Protein AF-A0A2K8SMD5-F1 (afdb_monomer_lite)

Sequence (62 aa):
MLLKQLLKQLGMNMLWHDGTLEQFIEAAEALDMEYDYQKTVDGYDFKAWYPGDEDNEAKICF

Secondary structure (DSSP, 8-state):
--HHHHTTT-S------S--HHHHHHHHHHTT-EEEEEE-SSSEEEEEEETTEEEEEEEEE-

pLDDT: mean 73.78, std 16.35, range [43.31, 93.0]

Organism: NCBI:txid2038116

Radius of gyration: 10.97 Å; chains: 1; bounding box: 26×20×24 Å

Structure (mmCIF, N/CA/C/O backbone):
data_AF-A0A2K8SMD5-F1
#
_entry.id   AF-A0A2K8SMD5-F1
#
loop_
_atom_site.group_PDB
_atom_site.id
_atom_site.type_symbol
_atom_site.label_atom_id
_atom_site.label_alt_id
_atom_site.label_comp_id
_atom_site.label_asym_id
_atom_site.label_entity_id
_atom_site.label_seq_id
_atom_si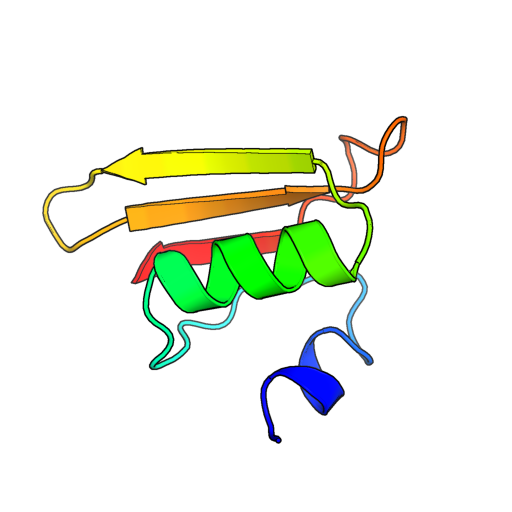te.pdbx_PDB_ins_code
_atom_site.Cartn_x
_atom_site.Cartn_y
_atom_site.Cartn_z
_atom_site.occupancy
_atom_site.B_iso_or_equiv
_atom_site.auth_seq_id
_atom_site.auth_comp_id
_atom_site.auth_asym_id
_atom_site.auth_atom_id
_atom_site.pdbx_PDB_model_num
ATOM 1 N N . MET A 1 1 ? 10.135 -12.560 6.964 1.00 50.88 1 MET A N 1
ATOM 2 C CA . MET A 1 1 ? 10.858 -13.302 5.897 1.00 50.88 1 MET A CA 1
ATOM 3 C C . MET A 1 1 ? 9.936 -13.924 4.835 1.00 50.88 1 MET A C 1
ATOM 5 O O . MET A 1 1 ? 10.421 -14.111 3.730 1.00 50.88 1 MET A O 1
ATOM 9 N N . LEU A 1 2 ? 8.639 -14.170 5.096 1.00 47.16 2 LEU A N 1
ATOM 10 C CA . LEU A 1 2 ? 7.685 -14.749 4.122 1.00 47.16 2 LEU A CA 1
ATOM 11 C C . LEU A 1 2 ? 7.040 -13.748 3.130 1.00 47.16 2 LEU A C 1
ATOM 13 O O . LEU A 1 2 ? 6.916 -14.086 1.958 1.00 47.16 2 LEU A O 1
ATOM 17 N N . LEU A 1 3 ? 6.755 -12.496 3.528 1.00 45.28 3 LEU A N 1
ATOM 18 C CA . LEU A 1 3 ? 6.242 -11.421 2.638 1.00 45.28 3 LEU A CA 1
ATOM 19 C C . LEU A 1 3 ? 7.149 -11.187 1.406 1.00 45.28 3 LEU A C 1
ATOM 21 O O . LEU A 1 3 ? 6.706 -10.932 0.290 1.00 45.28 3 LEU A O 1
ATOM 25 N N . LYS A 1 4 ? 8.453 -11.394 1.619 1.00 46.09 4 LYS A N 1
ATOM 26 C CA . LYS A 1 4 ? 9.547 -11.269 0.647 1.00 46.09 4 LYS A CA 1
ATOM 27 C C . LYS A 1 4 ? 9.635 -12.386 -0.400 1.00 46.09 4 LYS A C 1
ATOM 29 O O . LYS A 1 4 ? 10.398 -12.228 -1.346 1.00 46.09 4 LYS A O 1
ATOM 34 N N . GLN A 1 5 ? 8.942 -13.513 -0.247 1.00 50.16 5 GLN A N 1
ATOM 35 C CA . GLN A 1 5 ? 8.932 -14.577 -1.267 1.00 50.16 5 GLN A CA 1
ATOM 36 C C . GLN A 1 5 ? 7.666 -14.560 -2.131 1.00 50.16 5 GLN A C 1
ATOM 38 O O . GLN A 1 5 ? 7.661 -15.152 -3.205 1.00 50.16 5 GLN A O 1
ATOM 43 N N . LEU A 1 6 ? 6.635 -13.831 -1.705 1.00 46.28 6 LEU A N 1
ATOM 44 C CA . LEU A 1 6 ? 5.276 -13.952 -2.224 1.00 46.28 6 LEU A CA 1
ATOM 45 C C . LEU A 1 6 ? 4.887 -12.801 -3.170 1.00 46.28 6 LEU A C 1
ATOM 47 O O . LEU A 1 6 ? 4.401 -13.060 -4.267 1.00 46.28 6 LEU A O 1
ATOM 51 N N . LEU A 1 7 ? 5.307 -11.567 -2.860 1.00 53.66 7 LEU A N 1
ATOM 52 C CA . LEU A 1 7 ? 5.425 -10.465 -3.839 1.00 53.66 7 LEU A CA 1
ATOM 53 C C . LEU A 1 7 ? 6.456 -10.768 -4.944 1.00 53.66 7 LEU A C 1
ATOM 55 O O . LEU A 1 7 ? 6.533 -10.092 -5.961 1.00 53.66 7 LEU A O 1
ATOM 59 N N . LYS A 1 8 ? 7.261 -11.816 -4.740 1.00 46.69 8 LYS A N 1
ATOM 60 C CA . LYS A 1 8 ? 8.368 -12.216 -5.606 1.00 46.69 8 LYS A CA 1
ATOM 61 C C . LYS A 1 8 ? 7.989 -13.254 -6.675 1.00 46.69 8 LYS A C 1
ATOM 63 O O . LYS A 1 8 ? 8.839 -13.578 -7.498 1.00 46.69 8 LYS A O 1
ATOM 68 N N . GLN A 1 9 ? 6.768 -13.801 -6.674 1.00 44.91 9 GLN A N 1
ATOM 69 C CA . GLN A 1 9 ? 6.333 -14.837 -7.634 1.00 44.91 9 GLN A CA 1
ATOM 70 C C . GLN A 1 9 ? 5.108 -14.468 -8.481 1.00 44.91 9 GLN A C 1
ATOM 72 O O . GLN A 1 9 ? 4.846 -15.137 -9.478 1.00 44.91 9 GLN A O 1
ATOM 77 N N . LEU A 1 10 ? 4.354 -13.438 -8.109 1.00 47.53 10 LEU A N 1
ATOM 78 C CA . LEU A 1 10 ? 3.048 -13.153 -8.689 1.00 47.53 10 LEU A CA 1
ATOM 79 C C . LEU A 1 10 ? 3.060 -11.786 -9.357 1.00 47.53 10 LEU A C 1
ATOM 81 O O . LEU A 1 10 ? 3.005 -10.779 -8.672 1.00 47.53 10 LEU A O 1
ATOM 85 N N . GLY A 1 11 ? 2.989 -11.738 -10.685 1.00 52.91 11 GLY A N 1
ATOM 86 C CA . GLY A 1 11 ? 2.187 -10.669 -11.289 1.00 52.91 11 GLY A CA 1
ATOM 87 C C . GLY A 1 11 ? 0.838 -10.668 -10.560 1.00 52.91 11 GLY A C 1
ATOM 88 O O . GLY A 1 11 ? 0.154 -11.689 -10.562 1.00 52.91 11 GLY A O 1
ATOM 89 N N . MET A 1 12 ? 0.603 -9.610 -9.785 1.00 53.84 12 MET A N 1
ATOM 90 C CA . MET A 1 12 ? 0.106 -9.668 -8.402 1.00 53.84 12 MET A CA 1
ATOM 91 C C . MET A 1 12 ? -1.198 -10.436 -8.213 1.00 53.84 12 MET A C 1
ATOM 93 O O . MET A 1 12 ? -2.067 -10.441 -9.076 1.00 53.84 12 MET A O 1
ATOM 97 N N . ASN A 1 13 ? -1.384 -11.018 -7.028 1.00 43.31 13 ASN A N 1
ATOM 98 C CA . ASN A 1 13 ? -2.723 -11.285 -6.517 1.00 43.31 13 ASN A CA 1
ATOM 99 C C . ASN A 1 13 ? -2.758 -11.282 -4.988 1.00 43.31 13 ASN A C 1
ATOM 101 O O . ASN A 1 13 ? -1.871 -11.820 -4.325 1.00 43.31 13 ASN A O 1
ATOM 105 N N . MET A 1 14 ? -3.812 -10.630 -4.496 1.00 52.69 14 MET A N 1
ATOM 106 C CA . MET A 1 14 ? -4.166 -10.347 -3.108 1.00 52.69 14 MET A CA 1
ATOM 107 C C . MET A 1 14 ? -3.908 -11.507 -2.153 1.00 52.69 14 MET A C 1
ATOM 109 O O . MET A 1 14 ? -4.451 -12.598 -2.324 1.00 52.69 14 MET A O 1
ATOM 113 N N . LEU A 1 15 ? -3.177 -11.218 -1.079 1.00 52.50 15 LEU A N 1
ATOM 114 C CA . LEU A 1 15 ? -3.103 -12.064 0.103 1.00 52.50 15 LEU A CA 1
ATOM 115 C C . LEU A 1 15 ? -3.260 -11.177 1.330 1.00 52.50 15 LEU A C 1
ATOM 117 O O . LEU A 1 15 ? -2.377 -10.377 1.627 1.00 52.50 15 LEU A O 1
ATOM 121 N N . TRP A 1 16 ? -4.387 -11.348 2.026 1.00 49.38 16 TRP A N 1
ATOM 122 C CA . TRP A 1 16 ? -4.503 -11.011 3.442 1.00 49.38 16 TRP A CA 1
ATOM 123 C C . TRP A 1 16 ? -3.229 -11.493 4.138 1.00 49.38 16 TRP A C 1
ATOM 125 O O . TRP A 1 16 ? -2.912 -12.685 4.123 1.00 49.38 16 TRP A O 1
ATOM 135 N N . HIS A 1 17 ? -2.464 -10.553 4.669 1.00 56.78 17 HIS A N 1
ATOM 136 C CA . HIS A 1 17 ? -1.228 -10.830 5.376 1.00 56.78 17 HIS A CA 1
ATOM 137 C C . HIS A 1 17 ? -1.426 -10.346 6.811 1.00 56.78 17 HIS A C 1
ATOM 139 O O . HIS A 1 17 ? -2.002 -9.280 7.007 1.00 56.78 17 HIS A O 1
ATOM 145 N N . ASP A 1 18 ? -0.866 -11.055 7.795 1.00 58.88 18 ASP A N 1
ATOM 146 C CA . ASP A 1 18 ? -0.767 -10.598 9.196 1.00 58.88 18 ASP A CA 1
ATOM 147 C C . ASP A 1 18 ? 0.243 -9.434 9.349 1.00 58.88 18 ASP A C 1
ATOM 149 O O . ASP A 1 18 ? 1.038 -9.384 10.289 1.00 58.88 18 ASP A O 1
ATOM 153 N N . GLY A 1 19 ? 0.302 -8.553 8.350 1.00 65.75 19 GLY A N 1
ATOM 154 C CA . GLY A 1 19 ? 1.126 -7.360 8.340 1.00 65.75 19 GLY A CA 1
ATOM 155 C C . GLY A 1 19 ? 0.331 -6.161 8.834 1.00 65.75 19 GLY A C 1
ATOM 156 O O . GLY A 1 19 ? -0.870 -6.064 8.602 1.00 65.75 19 GLY A O 1
ATOM 157 N N . THR A 1 20 ? 0.989 -5.233 9.517 1.00 80.94 20 THR A N 1
ATOM 158 C CA . THR A 1 20 ? 0.377 -3.934 9.816 1.00 80.94 20 THR A CA 1
ATOM 159 C C . THR A 1 20 ? 0.473 -3.019 8.598 1.00 80.94 20 THR A C 1
ATOM 161 O O . THR A 1 20 ? 1.357 -3.184 7.758 1.00 80.94 20 THR A O 1
ATOM 164 N N . LEU A 1 21 ? -0.382 -1.995 8.533 1.00 83.88 21 LEU A N 1
ATOM 165 C CA . LEU A 1 21 ? -0.276 -0.932 7.526 1.00 83.88 21 LEU A CA 1
ATOM 166 C C . LEU A 1 21 ? 1.141 -0.347 7.447 1.00 83.88 21 LEU A C 1
ATOM 168 O O . LEU A 1 21 ? 1.665 -0.155 6.357 1.00 83.88 21 LEU A O 1
ATOM 172 N N . GLU A 1 22 ? 1.775 -0.135 8.600 1.00 87.06 22 GLU A N 1
ATOM 173 C CA . GLU A 1 22 ? 3.155 0.348 8.702 1.00 87.06 22 GLU A CA 1
ATOM 174 C C . GLU A 1 22 ? 4.141 -0.575 7.971 1.00 87.06 22 GLU A C 1
ATOM 176 O O . GLU A 1 22 ? 4.938 -0.102 7.172 1.00 87.06 22 GLU A O 1
ATOM 181 N N . GLN A 1 23 ? 4.026 -1.896 8.132 1.00 83.44 23 GLN A N 1
ATOM 182 C CA . GLN A 1 23 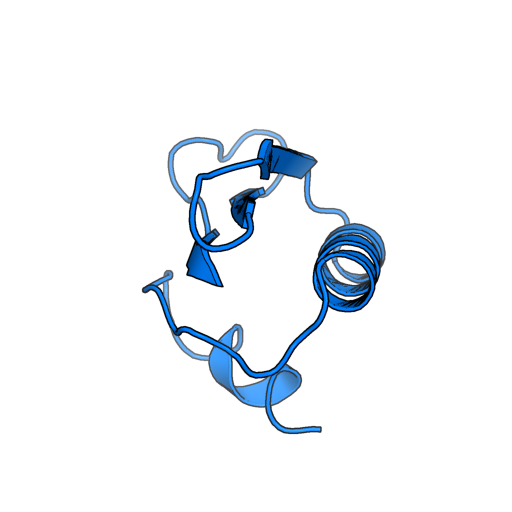? 4.899 -2.852 7.441 1.00 83.44 23 GLN A CA 1
ATOM 183 C C . GLN A 1 23 ? 4.698 -2.863 5.921 1.00 83.44 23 GLN A C 1
ATOM 185 O O . GLN A 1 23 ? 5.632 -3.172 5.181 1.00 83.44 23 GLN A O 1
ATOM 190 N N . PHE A 1 24 ? 3.491 -2.555 5.443 1.00 84.25 24 PHE A N 1
ATOM 191 C CA . PHE A 1 24 ? 3.218 -2.455 4.010 1.00 84.25 24 PHE A CA 1
ATOM 192 C C . PHE A 1 24 ? 3.716 -1.151 3.406 1.00 84.25 24 PHE A C 1
ATOM 194 O O . PHE A 1 24 ? 4.274 -1.180 2.312 1.00 84.25 24 PHE A O 1
ATOM 201 N N . ILE A 1 25 ? 3.588 -0.044 4.137 1.00 87.75 25 ILE A N 1
ATOM 202 C CA . ILE A 1 25 ? 4.206 1.232 3.773 1.00 87.75 25 ILE A CA 1
ATOM 203 C C . ILE A 1 25 ? 5.725 1.064 3.703 1.00 87.75 25 ILE A C 1
ATOM 205 O O . ILE A 1 25 ? 6.316 1.331 2.662 1.00 87.75 25 ILE A O 1
ATOM 209 N N . GLU A 1 26 ? 6.346 0.509 4.748 1.00 86.94 26 GLU A N 1
ATOM 210 C CA . GLU A 1 26 ? 7.785 0.226 4.765 1.00 86.94 26 GLU A CA 1
ATOM 211 C C . GLU A 1 26 ? 8.211 -0.667 3.590 1.00 86.94 26 GLU A C 1
ATOM 213 O O . GLU A 1 26 ? 9.284 -0.481 3.016 1.00 86.94 26 GLU A O 1
ATOM 218 N N . ALA A 1 27 ? 7.386 -1.651 3.215 1.00 84.38 27 ALA A N 1
ATOM 219 C CA . ALA A 1 27 ? 7.669 -2.524 2.083 1.00 84.38 27 ALA A CA 1
ATOM 220 C C . ALA A 1 27 ? 7.555 -1.801 0.734 1.00 84.38 27 ALA A C 1
ATOM 222 O O . ALA A 1 27 ? 8.407 -2.026 -0.123 1.00 84.38 27 ALA A O 1
ATOM 223 N N . ALA A 1 28 ? 6.540 -0.955 0.541 1.00 86.94 28 ALA A N 1
ATOM 224 C CA . ALA A 1 28 ? 6.380 -0.165 -0.676 1.00 86.94 28 ALA A CA 1
ATOM 225 C C . ALA A 1 28 ? 7.514 0.859 -0.826 1.00 86.94 28 ALA A C 1
ATOM 227 O O . ALA A 1 28 ? 8.131 0.930 -1.886 1.00 86.94 28 ALA A O 1
ATOM 228 N N . GLU A 1 29 ? 7.873 1.552 0.257 1.00 86.12 29 GLU A N 1
ATOM 229 C CA . GLU A 1 29 ? 9.019 2.466 0.298 1.00 86.12 29 GLU A CA 1
ATOM 230 C C . GLU A 1 29 ? 10.336 1.736 0.011 1.00 86.12 29 GLU A C 1
ATOM 232 O O . GLU A 1 29 ? 11.146 2.200 -0.784 1.00 86.12 29 GLU A O 1
ATOM 237 N N . ALA A 1 30 ? 10.544 0.546 0.585 1.00 86.75 30 ALA A N 1
ATOM 238 C CA . ALA A 1 30 ? 11.737 -0.258 0.318 1.00 86.75 30 ALA A CA 1
ATOM 239 C C . ALA A 1 30 ? 11.814 -0.809 -1.120 1.00 86.75 30 ALA A C 1
ATOM 241 O O . ALA A 1 30 ? 12.868 -1.315 -1.518 1.00 86.75 30 ALA A O 1
ATOM 242 N N . LEU A 1 31 ? 10.708 -0.773 -1.869 1.00 84.44 31 LEU A N 1
ATOM 243 C CA . LE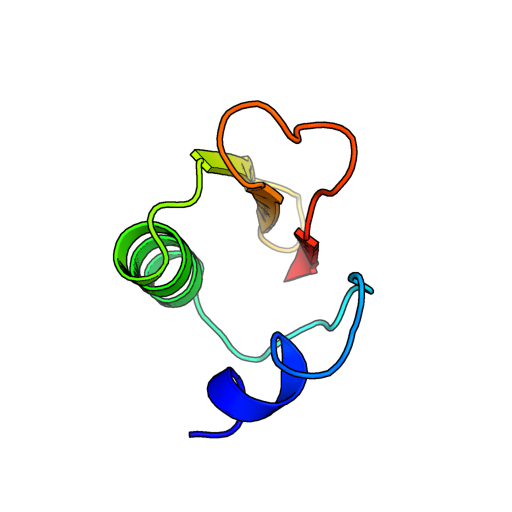U A 1 31 ? 10.602 -1.238 -3.251 1.00 84.44 31 LEU A CA 1
ATOM 244 C C . LEU A 1 31 ? 10.459 -0.088 -4.263 1.00 84.44 31 LEU A C 1
ATOM 246 O O . LEU A 1 31 ? 10.270 -0.381 -5.443 1.00 84.44 31 LEU A O 1
ATOM 250 N N . ASP A 1 32 ? 10.565 1.176 -3.828 1.00 87.50 32 ASP A N 1
ATOM 251 C CA . ASP A 1 32 ? 10.332 2.380 -4.644 1.00 87.50 32 ASP A 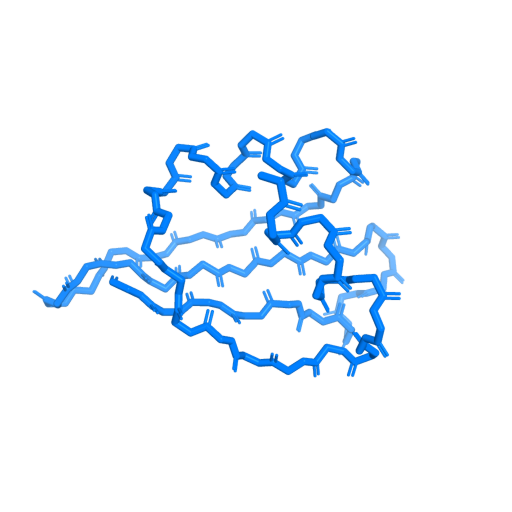CA 1
ATOM 252 C C . ASP A 1 32 ? 8.971 2.355 -5.373 1.00 87.50 32 ASP A C 1
ATOM 254 O O . ASP A 1 32 ? 8.843 2.746 -6.536 1.00 87.50 32 ASP A O 1
ATOM 258 N N . MET A 1 33 ? 7.944 1.850 -4.686 1.00 87.31 33 MET A N 1
ATOM 259 C CA . MET A 1 33 ? 6.572 1.802 -5.182 1.00 87.31 33 MET A CA 1
ATOM 260 C C . MET A 1 33 ? 5.777 3.003 -4.674 1.00 87.31 33 MET A C 1
ATOM 262 O O . MET A 1 33 ? 5.922 3.429 -3.527 1.00 87.31 33 MET A O 1
ATOM 266 N N . GLU A 1 34 ? 4.886 3.510 -5.517 1.00 91.19 34 GLU A N 1
ATOM 267 C CA . GLU A 1 34 ? 3.806 4.376 -5.061 1.00 91.19 34 GLU A CA 1
ATOM 268 C C . GLU A 1 34 ? 2.747 3.529 -4.364 1.00 91.19 34 GLU A C 1
ATOM 270 O O . GLU A 1 34 ? 2.589 2.340 -4.653 1.00 91.19 34 GLU A O 1
ATOM 275 N N . TYR A 1 35 ? 2.037 4.133 -3.419 1.00 90.69 35 TYR A N 1
ATOM 276 C CA . TYR A 1 35 ? 1.004 3.446 -2.668 1.00 90.69 35 TYR A CA 1
ATOM 277 C C . TYR A 1 35 ? -0.128 4.386 -2.272 1.00 90.69 35 TYR A C 1
ATOM 279 O O . TYR A 1 35 ? 0.060 5.589 -2.099 1.00 90.69 35 TYR A O 1
ATOM 287 N N . ASP A 1 36 ? -1.305 3.804 -2.088 1.00 93.00 36 ASP A N 1
ATOM 288 C CA . ASP A 1 36 ? -2.472 4.453 -1.506 1.00 93.00 36 ASP A CA 1
ATOM 289 C C . ASP A 1 36 ? -3.124 3.501 -0.509 1.00 93.00 36 ASP A C 1
ATOM 291 O O . ASP A 1 36 ? -3.057 2.275 -0.648 1.00 93.00 36 ASP A O 1
ATOM 295 N N . TYR A 1 37 ? -3.753 4.058 0.518 1.00 90.88 37 TYR A N 1
ATOM 296 C CA . TYR A 1 37 ? -4.506 3.264 1.467 1.00 90.88 37 TYR A CA 1
ATOM 297 C C . TYR A 1 37 ? -5.741 3.994 1.977 1.00 90.88 37 TYR A C 1
ATOM 299 O O . TYR A 1 37 ? -5.739 5.193 2.256 1.00 90.88 37 TYR A O 1
ATOM 307 N N . GLN A 1 38 ? -6.805 3.228 2.184 1.00 91.06 38 GLN A N 1
ATOM 308 C CA . GLN A 1 38 ? -8.068 3.721 2.699 1.00 91.06 38 GLN A CA 1
ATOM 309 C C . GLN A 1 38 ? -8.467 2.933 3.941 1.00 91.06 38 GLN A C 1
ATOM 311 O O . GLN A 1 38 ? -8.468 1.706 3.946 1.00 91.06 38 GLN A O 1
ATOM 316 N N . LYS A 1 39 ? -8.855 3.641 5.005 1.00 88.25 39 LYS A N 1
ATOM 317 C CA . LYS A 1 39 ? -9.428 3.003 6.193 1.00 88.25 39 LYS A CA 1
ATOM 318 C C . LYS A 1 39 ? -10.816 2.438 5.879 1.00 88.25 39 LYS A C 1
ATOM 320 O O . LYS A 1 39 ? -11.668 3.153 5.349 1.00 88.25 39 LYS A O 1
ATOM 325 N N . THR A 1 40 ? -11.057 1.189 6.255 1.00 85.50 40 THR A N 1
ATOM 326 C CA . THR A 1 40 ? -12.337 0.486 6.102 1.00 85.50 40 THR A CA 1
ATOM 327 C C . THR A 1 40 ? -12.937 0.158 7.475 1.00 85.50 40 THR A C 1
ATOM 329 O O . THR A 1 40 ? -12.402 0.551 8.514 1.00 85.50 40 THR A O 1
ATOM 332 N N . VAL A 1 41 ? -14.100 -0.504 7.497 1.00 85.31 41 VAL A N 1
ATOM 333 C CA . VAL A 1 41 ? -14.759 -0.927 8.749 1.00 85.31 41 VAL A CA 1
ATOM 334 C C . VAL A 1 41 ? -13.923 -1.974 9.485 1.00 85.31 41 VAL A C 1
ATOM 336 O O . VAL A 1 41 ? -13.855 -1.940 10.712 1.00 85.31 41 VAL A O 1
ATOM 339 N N . ASP A 1 42 ? -13.259 -2.846 8.727 1.00 80.31 42 ASP A N 1
ATOM 340 C CA . ASP A 1 42 ? -12.538 -4.001 9.258 1.00 80.31 42 ASP A CA 1
ATOM 341 C C . ASP A 1 42 ? -11.017 -3.777 9.333 1.00 80.31 42 ASP A C 1
ATOM 343 O O . ASP A 1 42 ? -10.338 -4.540 10.010 1.00 80.31 42 ASP A O 1
ATOM 347 N N . GLY A 1 43 ? -10.498 -2.689 8.744 1.00 82.75 43 GLY A N 1
ATOM 348 C CA . GLY A 1 43 ? -9.089 -2.300 8.838 1.00 82.75 43 GLY A CA 1
ATOM 349 C C . GLY A 1 43 ? -8.670 -1.306 7.750 1.00 82.75 43 GLY A C 1
ATOM 350 O O . GLY A 1 43 ? -9.084 -0.143 7.797 1.00 82.75 43 GLY A O 1
ATOM 351 N N . TYR A 1 44 ? -7.832 -1.721 6.800 1.00 85.31 44 TYR A N 1
ATOM 352 C CA . TYR A 1 44 ? -7.342 -0.903 5.690 1.00 85.31 44 TYR A CA 1
ATOM 353 C C . TYR A 1 44 ? -7.327 -1.671 4.366 1.00 85.31 44 TYR A C 1
ATOM 355 O O . TYR A 1 44 ? -6.867 -2.808 4.282 1.00 85.31 44 TYR A O 1
ATOM 363 N N . ASP A 1 45 ? -7.757 -0.990 3.308 1.00 87.56 45 ASP A N 1
ATOM 364 C CA . ASP A 1 45 ? -7.419 -1.361 1.939 1.00 87.56 45 ASP A CA 1
ATOM 365 C C . ASP A 1 45 ? -6.109 -0.664 1.585 1.00 87.56 45 ASP A C 1
ATOM 367 O O . ASP A 1 45 ? -6.022 0.558 1.660 1.00 87.56 45 ASP A O 1
ATOM 371 N N . PHE A 1 46 ? -5.096 -1.431 1.207 1.00 88.50 46 PHE A N 1
ATOM 372 C CA . PHE A 1 46 ? -3.787 -0.954 0.784 1.00 88.50 46 PHE A CA 1
ATOM 373 C C . PHE A 1 46 ? -3.545 -1.335 -0.674 1.00 88.50 46 PHE A C 1
ATOM 375 O O . PHE A 1 46 ? -3.856 -2.450 -1.106 1.00 88.50 46 PHE A O 1
ATOM 382 N N . LYS A 1 47 ? -2.964 -0.412 -1.430 1.00 88.94 47 LYS A N 1
ATOM 383 C CA . LYS A 1 47 ? -2.596 -0.580 -2.830 1.00 88.94 47 LYS A CA 1
ATOM 384 C C . LYS A 1 47 ? -1.184 -0.067 -3.048 1.00 88.94 47 LYS A C 1
ATOM 386 O O . LYS A 1 47 ? -0.852 0.983 -2.514 1.00 88.94 47 LYS A O 1
ATOM 391 N N . ALA A 1 48 ? -0.391 -0.757 -3.857 1.00 87.69 48 ALA A N 1
ATOM 392 C CA . ALA A 1 48 ? 0.908 -0.261 -4.297 1.00 87.69 48 ALA A CA 1
ATOM 393 C C . ALA A 1 48 ? 1.191 -0.631 -5.754 1.00 87.69 48 ALA A C 1
ATOM 395 O O . ALA A 1 48 ? 0.822 -1.718 -6.193 1.00 87.69 48 ALA A O 1
ATOM 396 N N . TRP A 1 49 ? 1.868 0.239 -6.494 1.00 89.00 49 TRP A N 1
ATOM 397 C CA . TRP A 1 49 ? 2.230 0.047 -7.903 1.00 89.00 49 TRP A CA 1
ATOM 398 C C . TRP A 1 49 ? 3.599 0.664 -8.196 1.00 89.00 49 TRP A C 1
ATOM 400 O O . TRP A 1 49 ? 4.120 1.471 -7.425 1.00 89.00 49 TRP A O 1
ATOM 410 N N . TYR A 1 50 ? 4.205 0.280 -9.318 1.00 85.06 50 TYR A N 1
ATOM 411 C CA . TYR A 1 50 ? 5.419 0.947 -9.782 1.00 85.06 50 TYR A CA 1
ATOM 412 C C . TYR A 1 50 ? 5.069 2.267 -10.482 1.00 85.06 50 TYR A C 1
ATOM 414 O O . TYR A 1 50 ? 4.093 2.309 -11.234 1.00 85.06 50 TYR A O 1
ATOM 422 N N . PRO A 1 51 ? 5.864 3.336 -10.299 1.00 85.94 51 PRO A N 1
ATOM 423 C CA . PRO A 1 51 ? 5.645 4.595 -11.003 1.00 85.94 51 PRO A CA 1
ATOM 424 C C . PRO A 1 51 ? 5.592 4.387 -12.524 1.00 85.94 51 PRO A C 1
ATOM 426 O O . PRO A 1 51 ? 6.528 3.852 -13.122 1.00 85.94 51 PRO A O 1
ATOM 429 N N . GLY A 1 52 ? 4.496 4.815 -13.154 1.00 83.94 52 GLY A N 1
ATOM 430 C CA . GLY A 1 52 ? 4.265 4.631 -14.592 1.00 83.94 52 GLY A CA 1
ATOM 431 C C . GLY A 1 52 ? 3.711 3.259 -15.003 1.00 83.94 52 GLY A C 1
ATOM 432 O O . GLY A 1 52 ? 3.576 3.015 -16.201 1.00 83.94 52 GLY A O 1
ATOM 433 N N . ASP A 1 53 ? 3.373 2.395 -14.043 1.00 83.12 53 ASP A N 1
ATOM 434 C CA . ASP A 1 53 ? 2.716 1.096 -14.246 1.00 83.12 53 ASP A CA 1
ATOM 435 C C . ASP A 1 53 ? 1.520 0.931 -13.285 1.00 83.12 53 ASP A C 1
ATOM 437 O O . ASP A 1 53 ? 1.385 -0.057 -12.564 1.00 83.12 53 ASP A O 1
ATOM 441 N N . GLU A 1 54 ? 0.657 1.952 -13.251 1.00 80.31 54 GLU A N 1
ATOM 442 C CA . GLU A 1 54 ? -0.531 2.031 -12.379 1.00 80.31 54 GLU A CA 1
ATOM 443 C C . GLU A 1 54 ? -1.538 0.894 -12.635 1.00 80.31 54 GLU A C 1
ATOM 445 O O . GLU A 1 54 ? -2.276 0.495 -11.734 1.00 80.31 54 GLU A O 1
ATOM 450 N N . ASP A 1 55 ? -1.545 0.338 -13.852 1.00 78.19 55 ASP A N 1
ATOM 451 C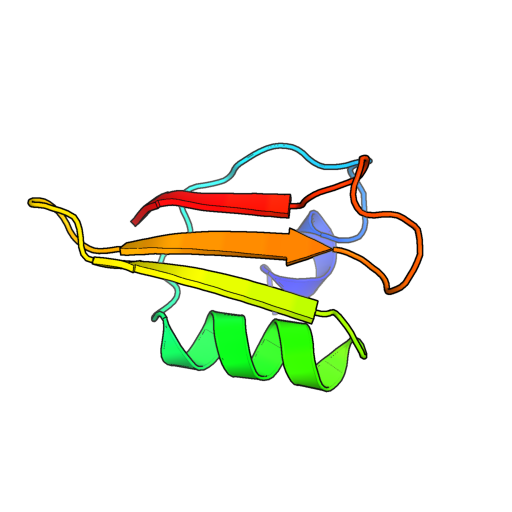 CA . ASP A 1 55 ? -2.413 -0.780 -14.234 1.00 78.19 55 ASP A CA 1
ATOM 452 C C . ASP A 1 55 ? -2.006 -2.095 -13.544 1.00 78.19 55 ASP A C 1
ATOM 454 O O . ASP A 1 55 ? -2.825 -3.011 -13.411 1.00 78.19 55 ASP A O 1
ATOM 458 N N . ASN A 1 56 ? -0.757 -2.192 -13.072 1.00 75.19 56 ASN A N 1
ATOM 459 C CA . ASN A 1 56 ? -0.243 -3.336 -12.336 1.00 75.19 56 ASN A CA 1
ATOM 460 C C . ASN A 1 56 ? -0.096 -3.001 -10.837 1.00 75.19 56 ASN A C 1
ATOM 462 O O . ASN A 1 56 ? 1.005 -2.811 -10.319 1.00 75.19 56 ASN A O 1
ATOM 466 N N . GLU A 1 57 ? -1.233 -2.990 -10.127 1.00 77.12 57 GLU A N 1
ATO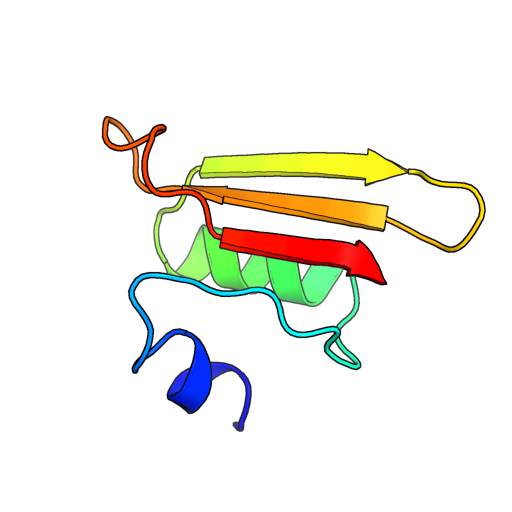M 467 C CA . GLU A 1 57 ? -1.319 -2.710 -8.682 1.00 77.12 57 GLU A CA 1
ATOM 468 C C . GLU A 1 57 ? -1.434 -3.963 -7.783 1.00 77.12 57 GLU A C 1
ATOM 470 O O . GLU A 1 57 ? -2.255 -4.866 -7.987 1.00 77.12 57 GLU A O 1
ATOM 475 N N . ALA A 1 58 ? -0.639 -3.995 -6.713 1.00 75.12 58 ALA A N 1
ATOM 476 C CA . ALA A 1 58 ? -0.728 -4.969 -5.637 1.00 75.12 58 ALA A CA 1
ATOM 477 C C . ALA A 1 58 ? -1.754 -4.480 -4.615 1.00 75.12 58 ALA A C 1
ATOM 479 O O . ALA A 1 58 ? -1.566 -3.422 -4.020 1.00 75.12 58 ALA A O 1
ATOM 480 N N . LYS A 1 59 ? -2.822 -5.251 -4.383 1.00 74.00 59 LYS A N 1
ATOM 481 C CA . LYS A 1 59 ? -3.848 -4.928 -3.379 1.00 74.00 59 LYS A CA 1
ATOM 482 C C . LYS A 1 59 ? -3.767 -5.847 -2.185 1.00 74.00 59 LYS A C 1
ATOM 484 O O . LYS A 1 59 ? -3.547 -7.049 -2.340 1.00 74.00 59 LYS A O 1
ATOM 489 N N . ILE A 1 60 ? -3.996 -5.286 -1.009 1.00 72.81 60 ILE A N 1
ATOM 490 C CA . ILE A 1 60 ? -3.998 -6.009 0.253 1.00 72.81 60 ILE A CA 1
ATOM 491 C C . ILE A 1 60 ? -5.107 -5.419 1.123 1.00 72.81 60 ILE A C 1
ATOM 493 O O . ILE A 1 60 ? -5.166 -4.210 1.304 1.00 72.81 60 ILE A O 1
ATOM 497 N N . CYS A 1 61 ? -5.976 -6.274 1.649 1.00 68.56 61 CYS A N 1
ATOM 498 C CA . CYS A 1 61 ? -7.014 -5.905 2.611 1.00 68.56 61 CYS A CA 1
ATOM 499 C C . CYS A 1 61 ? -6.681 -6.606 3.931 1.00 68.56 61 CYS A C 1
ATOM 501 O O . CYS A 1 61 ? -6.312 -7.782 3.888 1.00 68.56 61 CYS A O 1
ATOM 503 N N . PHE A 1 62 ? -6.776 -5.914 5.064 1.00 66.69 62 PHE A N 1
ATOM 504 C CA . PHE A 1 62 ? -6.618 -6.487 6.408 1.00 66.69 62 PHE A CA 1
ATOM 505 C C . PHE A 1 62 ? -7.271 -5.599 7.461 1.00 66.69 62 PHE A C 1
ATOM 507 O O . PHE A 1 62 ? -7.450 -4.397 7.163 1.00 66.69 62 PHE A O 1
#

Foldseek 3Di:
DVVVVQVVPDLEDEDADPDAPVVVVVVLVVVVWDKDWDADPVGIWIWTDHVVPNVSIHIYDD